Protein AF-A0A7W0WRM5-F1 (afdb_monomer)

Secondary structure (DSSP, 8-state):
---HHHHHH-HHHHHHHHHTT--TTHHHHHHHHHHHHHHHHHHHHHHHHHHHHHHHHHHHHHHHHHHT---HHHHHHHHHHTT--

Nearest PDB structures (foldseek):
  6x94-assembly1_A  TM=9.183E-01  e=8.703E-03  Methanosarcina mazei Go1
  6r1o-assembly1_A-2  TM=8.596E-01  e=3.300E-02  Escherichia coli
  6r1m-assembly1_B  TM=8.568E-01  e=4.686E-02  Escherichia coli
  3qne-assembly1_A  TM=8.025E-01  e=2.070E+00  Candida albicans
  1cxz-assembly1_B  TM=6.513E-01  e=7.849E+00  Homo sapiens

Sequence (85 aa):
MIDLKRLRQDPDGSRASLLRRCDPSLGPLLDTLLDLDRRRRELLVQAETLKAERNAATADVARRKRSGEPADELMARLKTSGDEV

Radius of gyration: 22.15 Å; Cα contacts (8 Å, |Δi|>4): 28; chains: 1; bounding box: 52×23×51 Å

Foldseek 3Di:
DDDPVVCVVCVPVVLVVVCVVVDPVVVVVSVVVVVVVVVVVVVVVVVVVLVVVLVVLVVVLVVCVVVVHDSVVSVVVSVVSVVVD

Mean predicted aligned error: 6.81 Å

Structure (mmCIF, N/CA/C/O backbone):
data_AF-A0A7W0WRM5-F1
#
_entry.id   AF-A0A7W0WRM5-F1
#
loop_
_atom_site.group_PDB
_atom_site.id
_atom_site.type_symbol
_atom_site.label_atom_id
_atom_site.label_alt_id
_atom_site.label_comp_id
_atom_site.label_asym_id
_atom_site.label_entity_id
_atom_site.label_seq_id
_atom_site.pdbx_PDB_ins_code
_atom_site.Cartn_x
_atom_site.Cartn_y
_atom_site.Cartn_z
_atom_site.occupancy
_atom_site.B_iso_or_equiv
_atom_site.auth_seq_id
_atom_site.auth_comp_id
_atom_site.auth_asym_id
_atom_site.auth_atom_id
_atom_site.pdbx_PDB_model_num
ATOM 1 N N . MET A 1 1 ? 12.831 14.000 -14.127 1.00 70.69 1 MET A N 1
ATOM 2 C CA . MET A 1 1 ? 12.071 12.975 -13.376 1.00 70.69 1 MET A CA 1
ATOM 3 C C . MET A 1 1 ? 11.340 12.091 -14.381 1.00 70.69 1 MET A C 1
ATOM 5 O O . MET A 1 1 ? 10.814 12.642 -15.340 1.00 70.69 1 MET A O 1
ATOM 9 N N . ILE A 1 2 ? 11.368 10.763 -14.232 1.00 79.56 2 ILE A N 1
ATOM 10 C CA . ILE A 1 2 ? 10.651 9.826 -15.120 1.00 79.56 2 ILE A CA 1
ATOM 11 C C . ILE A 1 2 ? 9.257 9.578 -14.538 1.00 79.56 2 ILE A C 1
ATOM 13 O O . ILE A 1 2 ? 9.125 9.370 -13.334 1.00 79.56 2 ILE A O 1
ATOM 17 N N . ASP A 1 3 ? 8.226 9.613 -15.381 1.00 87.19 3 ASP A N 1
ATOM 18 C CA . ASP A 1 3 ? 6.853 9.350 -14.955 1.00 87.19 3 ASP A CA 1
ATOM 19 C C . ASP A 1 3 ? 6.607 7.843 -14.771 1.00 87.19 3 ASP A C 1
ATOM 2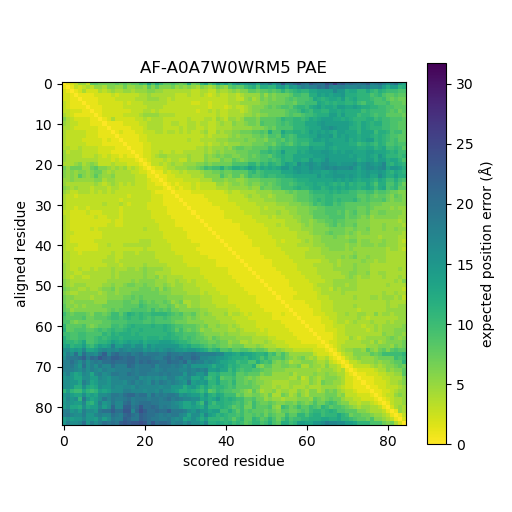1 O O . ASP A 1 3 ? 6.562 7.073 -15.733 1.00 87.19 3 ASP A O 1
ATOM 25 N N . LEU A 1 4 ? 6.398 7.435 -13.518 1.00 87.31 4 LEU A N 1
ATOM 26 C CA . LEU A 1 4 ? 6.086 6.059 -13.139 1.00 87.31 4 LEU A CA 1
ATOM 27 C C . LEU A 1 4 ? 4.729 5.591 -13.681 1.00 87.31 4 LEU A C 1
ATOM 29 O O . LEU A 1 4 ? 4.516 4.402 -13.893 1.00 87.31 4 LEU A O 1
ATOM 33 N N . LYS A 1 5 ? 3.770 6.497 -13.902 1.00 88.44 5 LYS A N 1
ATOM 34 C CA . LYS A 1 5 ? 2.490 6.152 -14.535 1.00 88.44 5 LYS A CA 1
ATOM 35 C C . LYS A 1 5 ? 2.708 5.734 -15.985 1.00 88.44 5 LYS A C 1
ATOM 37 O O . LYS A 1 5 ? 2.220 4.678 -16.374 1.00 88.44 5 LYS A O 1
ATOM 42 N N . ARG A 1 6 ? 3.493 6.503 -16.740 1.00 88.44 6 ARG A N 1
ATOM 43 C CA . ARG A 1 6 ? 3.854 6.169 -18.123 1.00 88.44 6 ARG A CA 1
ATOM 44 C C . ARG A 1 6 ? 4.607 4.843 -18.214 1.00 88.44 6 ARG A C 1
ATOM 46 O O . ARG A 1 6 ? 4.272 4.019 -19.053 1.00 88.44 6 ARG A O 1
ATOM 53 N N . LEU A 1 7 ? 5.546 4.614 -17.298 1.00 88.25 7 LEU A N 1
ATOM 54 C CA . LEU A 1 7 ? 6.313 3.369 -17.212 1.00 88.25 7 LEU A CA 1
ATOM 55 C C . LEU A 1 7 ? 5.431 2.126 -17.017 1.00 88.25 7 LEU A C 1
ATOM 57 O O . LEU A 1 7 ? 5.770 1.045 -17.475 1.00 88.25 7 LEU A O 1
ATOM 61 N N . ARG A 1 8 ? 4.295 2.283 -16.329 1.00 87.50 8 ARG A N 1
ATOM 62 C CA . ARG A 1 8 ? 3.322 1.207 -16.091 1.00 87.50 8 ARG A CA 1
ATOM 63 C C . ARG A 1 8 ? 2.358 1.007 -17.249 1.00 87.50 8 ARG A C 1
ATOM 65 O O . ARG A 1 8 ? 1.919 -0.110 -17.480 1.00 87.50 8 ARG A O 1
ATOM 72 N N . GLN A 1 9 ? 1.982 2.093 -17.917 1.00 91.12 9 GLN A N 1
ATOM 73 C CA . GLN A 1 9 ? 1.056 2.053 -19.047 1.00 91.12 9 GLN A CA 1
ATOM 74 C C . GLN A 1 9 ? 1.720 1.498 -20.309 1.00 91.12 9 GLN A C 1
ATOM 76 O O . GLN A 1 9 ? 1.055 0.831 -21.090 1.00 91.12 9 GLN A O 1
ATOM 81 N N . ASP A 1 10 ? 3.013 1.769 -20.489 1.00 90.56 10 ASP A N 1
ATOM 82 C CA . ASP A 1 10 ? 3.811 1.300 -21.621 1.00 90.56 10 ASP A CA 1
ATOM 83 C C . ASP A 1 10 ? 5.235 0.925 -21.156 1.00 90.56 10 ASP A C 1
ATOM 85 O O . ASP A 1 10 ? 6.188 1.698 -21.347 1.00 90.56 10 ASP A O 1
ATOM 89 N N . PRO A 1 11 ? 5.395 -0.226 -20.474 1.00 86.25 11 PRO A N 1
ATOM 90 C CA . PRO A 1 11 ? 6.691 -0.678 -19.978 1.00 86.25 11 PRO A CA 1
ATOM 91 C C . PRO A 1 11 ? 7.655 -1.001 -21.120 1.00 86.25 11 PRO A C 1
ATOM 93 O O . PRO A 1 11 ? 8.824 -0.626 -21.037 1.00 86.25 11 PRO A O 1
ATOM 96 N N . ASP A 1 12 ? 7.177 -1.599 -22.212 1.00 87.69 12 ASP A N 1
ATOM 97 C CA . ASP A 1 12 ? 8.016 -1.996 -23.346 1.00 87.69 12 ASP A CA 1
ATOM 98 C C . ASP A 1 12 ? 8.535 -0.787 -24.132 1.00 87.69 12 ASP A C 1
ATOM 100 O O . ASP A 1 12 ? 9.739 -0.681 -24.392 1.00 87.69 12 ASP A O 1
ATOM 104 N N . GLY A 1 13 ? 7.670 0.182 -24.454 1.00 89.19 13 GLY A N 1
ATOM 105 C CA . GLY A 1 13 ? 8.082 1.413 -25.131 1.00 89.19 13 GLY A CA 1
ATOM 106 C C . GLY A 1 13 ? 8.987 2.283 -24.256 1.00 89.19 13 GLY A C 1
ATOM 107 O O . GLY A 1 13 ? 9.953 2.889 -24.746 1.00 89.19 13 GLY A O 1
ATOM 108 N N . SER A 1 14 ? 8.750 2.284 -22.941 1.00 87.50 14 SER A N 1
ATOM 109 C CA . SER A 1 14 ? 9.634 2.937 -21.973 1.00 87.50 14 SER A CA 1
ATOM 110 C C . SER A 1 14 ? 10.996 2.244 -21.888 1.00 87.50 14 SER A C 1
ATOM 112 O O . SER A 1 14 ? 12.024 2.923 -21.940 1.00 87.50 14 SER A O 1
ATOM 114 N N . ARG A 1 15 ? 11.028 0.906 -21.837 1.00 87.25 15 ARG A N 1
ATOM 115 C CA . ARG A 1 15 ? 12.254 0.094 -21.826 1.00 87.25 15 ARG A CA 1
ATOM 116 C C . ARG A 1 15 ? 13.077 0.327 -23.084 1.00 87.25 15 ARG A C 1
ATOM 118 O O . ARG A 1 15 ? 14.261 0.635 -22.982 1.00 87.25 15 ARG A O 1
ATOM 125 N N . ALA A 1 16 ? 12.457 0.273 -24.261 1.00 88.56 16 ALA A N 1
ATOM 126 C CA . ALA A 1 16 ? 13.128 0.542 -25.531 1.00 88.56 16 ALA A CA 1
ATOM 127 C C . ALA A 1 16 ? 13.727 1.958 -25.577 1.00 88.56 16 ALA A C 1
ATOM 129 O O . ALA A 1 16 ? 14.864 2.148 -26.010 1.00 88.56 16 ALA A O 1
ATOM 130 N N . SER A 1 17 ? 12.993 2.957 -25.081 1.00 87.75 17 SER A N 1
ATOM 131 C CA . SER A 1 17 ? 13.468 4.345 -25.018 1.00 87.75 17 SER A CA 1
ATOM 132 C C . SER A 1 17 ? 14.630 4.537 -24.037 1.00 87.75 17 SER A C 1
ATOM 134 O O . SER A 1 17 ? 15.520 5.348 -24.294 1.00 87.75 17 SER A O 1
ATOM 136 N N . LEU A 1 18 ? 14.638 3.801 -22.922 1.00 85.25 18 LEU A N 1
ATOM 137 C CA . LEU A 1 18 ? 15.707 3.841 -21.922 1.00 85.25 18 LEU A CA 1
ATOM 138 C C . LEU A 1 18 ? 16.961 3.099 -22.393 1.00 85.25 18 LEU A C 1
ATOM 140 O O . LEU A 1 18 ? 18.059 3.626 -22.243 1.00 85.25 18 LEU A O 1
ATOM 144 N N . LEU A 1 19 ? 16.815 1.939 -23.037 1.00 85.06 19 LEU A N 1
ATOM 145 C CA . LEU A 1 19 ? 17.942 1.157 -23.557 1.00 85.06 19 LEU A CA 1
ATOM 146 C C . LEU A 1 19 ? 18.705 1.870 -24.682 1.00 85.06 19 LEU A C 1
ATOM 148 O O . LEU A 1 19 ? 19.909 1.672 -24.817 1.00 85.06 19 LEU A O 1
ATOM 152 N N . ARG A 1 20 ? 18.057 2.778 -25.428 1.00 90.00 20 ARG A N 1
ATOM 153 C CA . ARG A 1 20 ? 18.736 3.669 -26.396 1.00 90.00 20 ARG A CA 1
ATOM 154 C C . ARG A 1 20 ? 19.797 4.575 -25.768 1.00 90.00 20 ARG A C 1
ATOM 156 O O . ARG A 1 20 ? 20.599 5.150 -26.494 1.00 90.00 20 ARG A O 1
ATOM 163 N N . ARG A 1 21 ? 19.804 4.725 -24.441 1.00 88.38 21 ARG A N 1
ATOM 164 C CA . ARG A 1 21 ? 20.831 5.482 -23.712 1.00 88.38 21 ARG A CA 1
ATOM 165 C C . ARG A 1 21 ? 22.127 4.692 -23.525 1.00 88.38 21 ARG A C 1
ATOM 167 O O . ARG A 1 21 ? 23.084 5.256 -23.011 1.00 88.38 21 ARG A O 1
ATOM 174 N N . CYS A 1 22 ? 22.150 3.419 -23.935 1.00 87.31 22 CYS A N 1
ATOM 175 C CA . CYS A 1 22 ? 23.305 2.522 -23.868 1.00 87.31 22 CYS A CA 1
ATOM 176 C C . CYS A 1 22 ? 23.900 2.374 -22.458 1.00 87.31 22 CYS A C 1
ATOM 178 O O . CYS A 1 22 ? 25.078 2.062 -22.310 1.00 87.31 22 CYS A O 1
ATOM 180 N N . ASP A 1 23 ? 23.079 2.575 -21.426 1.00 88.75 23 ASP A N 1
ATOM 181 C CA . ASP A 1 23 ? 23.452 2.343 -20.036 1.00 88.75 23 ASP A CA 1
ATOM 182 C C . ASP A 1 23 ? 22.955 0.948 -19.609 1.00 88.75 23 ASP A C 1
ATOM 184 O O . ASP A 1 23 ? 21.739 0.714 -19.560 1.00 88.75 23 ASP A O 1
ATOM 188 N N . PRO A 1 24 ? 23.870 0.007 -19.313 1.00 85.81 24 PRO A N 1
ATOM 189 C CA . PRO A 1 24 ? 23.519 -1.369 -18.979 1.00 85.81 24 PRO A CA 1
ATOM 190 C C . PRO A 1 24 ? 22.800 -1.502 -17.629 1.00 85.81 24 PRO A C 1
ATOM 192 O O . PRO A 1 24 ? 22.121 -2.503 -17.402 1.00 85.81 24 PRO A O 1
ATOM 195 N N . SER A 1 25 ? 22.901 -0.507 -16.742 1.00 88.06 25 SER A N 1
ATOM 196 C CA . SER A 1 25 ? 22.242 -0.534 -15.431 1.00 88.06 25 SER A CA 1
ATOM 197 C C . SER A 1 25 ? 20.728 -0.300 -15.514 1.00 88.06 25 SER A C 1
ATOM 199 O O . SER A 1 25 ? 19.983 -0.723 -14.629 1.00 88.06 25 SER A O 1
ATOM 201 N N . LEU A 1 26 ? 20.250 0.328 -16.597 1.00 85.50 26 LEU A N 1
ATOM 202 C CA . LEU A 1 26 ? 18.854 0.752 -16.726 1.00 85.50 26 LEU A CA 1
ATOM 203 C C . LEU A 1 26 ? 17.871 -0.414 -16.851 1.00 85.50 26 LEU A C 1
ATOM 205 O O . LEU A 1 26 ? 16.740 -0.287 -16.392 1.00 85.50 26 LEU A O 1
ATOM 209 N N . GLY A 1 27 ? 18.279 -1.534 -17.454 1.00 85.44 27 GLY A N 1
ATOM 210 C CA . GLY A 1 27 ? 17.431 -2.724 -17.577 1.00 85.44 27 GLY A CA 1
ATOM 211 C C . GLY A 1 27 ? 17.076 -3.318 -16.207 1.00 85.44 27 GLY A C 1
ATOM 212 O O . GLY A 1 27 ? 15.906 -3.286 -15.832 1.00 85.44 27 GLY A O 1
ATOM 213 N N . PRO A 1 28 ? 18.070 -3.777 -15.422 1.00 89.69 28 PRO A N 1
ATOM 214 C CA . PRO A 1 28 ? 17.834 -4.320 -14.081 1.00 89.69 28 PRO A CA 1
ATOM 215 C C . PRO A 1 28 ? 17.164 -3.328 -13.121 1.00 89.69 28 PRO A C 1
ATOM 217 O O . PRO A 1 28 ? 16.334 -3.715 -12.294 1.00 89.69 28 PRO A O 1
ATOM 220 N N . LEU A 1 29 ? 17.500 -2.036 -13.230 1.00 89.50 29 LEU A N 1
ATOM 221 C CA . LEU A 1 29 ? 16.882 -0.992 -12.416 1.00 89.50 29 LEU A CA 1
ATOM 222 C C . LEU A 1 29 ? 15.391 -0.830 -12.739 1.00 89.50 29 LEU A C 1
ATOM 224 O O . LEU A 1 29 ? 14.590 -0.663 -11.822 1.00 89.50 29 LEU A O 1
ATOM 228 N N . LEU A 1 30 ? 15.019 -0.889 -14.023 1.00 88.31 30 LEU A N 1
ATOM 229 C CA . LEU A 1 30 ? 13.625 -0.824 -14.459 1.00 88.31 30 LEU A CA 1
ATOM 230 C C . LEU A 1 30 ? 12.819 -1.999 -13.902 1.00 88.31 30 LEU A C 1
ATOM 232 O O . LEU A 1 30 ? 11.740 -1.781 -13.354 1.00 88.31 30 LEU A O 1
ATOM 236 N N . ASP A 1 31 ? 13.363 -3.210 -13.999 1.00 89.25 31 ASP A N 1
ATOM 237 C CA . ASP A 1 31 ? 12.701 -4.423 -13.518 1.00 89.25 31 ASP A CA 1
ATOM 238 C C . ASP A 1 31 ? 12.481 -4.343 -11.991 1.00 89.25 31 ASP A C 1
ATOM 240 O O . ASP A 1 31 ? 11.356 -4.482 -11.506 1.00 89.25 31 ASP A O 1
ATOM 244 N N . THR A 1 32 ? 13.520 -3.957 -11.239 1.00 92.00 32 THR A N 1
ATOM 245 C CA . THR A 1 32 ? 13.444 -3.744 -9.779 1.00 92.00 32 THR A CA 1
ATOM 246 C C . THR A 1 32 ? 12.410 -2.679 -9.404 1.00 92.00 32 THR A C 1
ATOM 248 O O . THR A 1 32 ? 11.647 -2.829 -8.449 1.00 92.00 32 THR A O 1
ATOM 251 N N . LEU A 1 33 ? 12.373 -1.575 -10.149 1.00 91.25 33 LEU A N 1
ATOM 252 C CA . LEU A 1 33 ? 11.458 -0.471 -9.890 1.00 91.25 33 LEU A CA 1
ATOM 253 C C . LEU A 1 33 ? 9.999 -0.863 -10.153 1.00 91.25 33 LEU A C 1
ATOM 255 O O . LEU A 1 33 ? 9.123 -0.478 -9.376 1.00 91.25 33 LEU A O 1
ATOM 259 N N . LEU A 1 34 ? 9.728 -1.637 -11.207 1.00 90.12 34 LEU A N 1
ATOM 260 C CA . LEU A 1 34 ? 8.387 -2.154 -11.492 1.00 90.12 34 LEU A CA 1
ATOM 261 C C . LEU A 1 34 ? 7.918 -3.132 -10.406 1.00 90.12 34 LEU A C 1
ATOM 263 O O . LEU A 1 34 ? 6.758 -3.070 -9.990 1.00 90.12 34 LEU A O 1
ATOM 267 N N . ASP A 1 35 ? 8.818 -3.968 -9.888 1.00 93.50 35 ASP A N 1
ATOM 268 C CA . ASP A 1 35 ? 8.522 -4.868 -8.773 1.00 93.50 35 ASP A CA 1
ATOM 269 C C . ASP A 1 35 ? 8.215 -4.121 -7.473 1.00 93.50 35 ASP A C 1
ATOM 271 O O . ASP A 1 35 ? 7.222 -4.421 -6.801 1.00 93.50 35 ASP A O 1
ATOM 275 N N . LEU A 1 36 ? 9.012 -3.105 -7.136 1.00 94.81 36 LEU A N 1
ATOM 276 C CA . LEU A 1 36 ? 8.761 -2.261 -5.968 1.00 94.81 36 LEU A CA 1
ATOM 277 C C . LEU A 1 36 ? 7.448 -1.480 -6.099 1.00 94.81 36 LEU A C 1
ATOM 279 O O . LEU A 1 36 ? 6.701 -1.376 -5.123 1.00 94.81 36 LEU A O 1
ATOM 283 N N . ASP A 1 37 ? 7.123 -0.960 -7.289 1.00 93.56 37 ASP A N 1
ATOM 284 C CA . ASP A 1 37 ? 5.830 -0.308 -7.527 1.00 93.56 37 ASP A CA 1
ATOM 285 C C . ASP A 1 37 ? 4.662 -1.284 -7.340 1.00 93.56 37 ASP A C 1
ATOM 287 O O . ASP A 1 37 ? 3.674 -0.939 -6.685 1.00 93.56 37 ASP A O 1
ATOM 291 N N . ARG A 1 38 ? 4.777 -2.508 -7.870 1.00 93.62 38 ARG A N 1
ATOM 292 C CA . ARG A 1 38 ? 3.777 -3.563 -7.671 1.00 93.62 38 ARG A CA 1
ATOM 293 C C . ARG A 1 38 ? 3.583 -3.848 -6.184 1.00 93.62 38 ARG A C 1
ATOM 295 O O . ARG A 1 38 ? 2.457 -3.747 -5.699 1.00 93.62 38 ARG A O 1
ATOM 302 N N . ARG A 1 39 ? 4.668 -4.105 -5.448 1.00 95.69 39 ARG A N 1
ATOM 303 C CA . ARG A 1 39 ? 4.597 -4.412 -4.014 1.00 95.69 39 ARG A CA 1
ATOM 304 C C . ARG A 1 39 ? 3.988 -3.268 -3.212 1.00 95.69 39 ARG A C 1
ATOM 306 O O . ARG A 1 39 ? 3.153 -3.491 -2.340 1.00 95.69 39 ARG A O 1
ATOM 313 N N . ARG A 1 40 ? 4.363 -2.028 -3.527 1.00 95.50 40 ARG A N 1
ATOM 314 C CA . ARG A 1 40 ? 3.779 -0.838 -2.902 1.00 95.50 40 ARG A CA 1
ATOM 315 C C . ARG A 1 40 ? 2.271 -0.763 -3.135 1.00 95.50 40 ARG A C 1
ATOM 317 O O . ARG A 1 40 ? 1.537 -0.438 -2.208 1.00 95.50 40 ARG A O 1
ATOM 324 N N . ARG A 1 41 ? 1.798 -1.039 -4.354 1.00 94.19 41 ARG A N 1
ATOM 325 C CA . ARG A 1 41 ? 0.361 -1.019 -4.667 1.00 94.19 41 ARG A CA 1
ATOM 326 C C . ARG A 1 41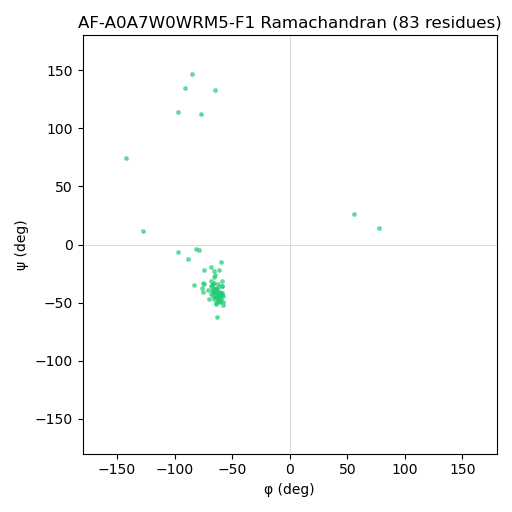 ? -0.406 -2.118 -3.943 1.00 94.19 41 ARG A C 1
ATOM 328 O O . ARG A 1 41 ? -1.482 -1.836 -3.429 1.00 94.19 41 ARG A O 1
ATOM 335 N N . GLU A 1 42 ? 0.151 -3.321 -3.864 1.00 95.19 42 GLU A N 1
ATOM 336 C CA . GLU A 1 42 ? -0.432 -4.417 -3.080 1.00 95.19 42 GLU A CA 1
ATOM 337 C C . GLU A 1 42 ? -0.591 -4.024 -1.609 1.00 95.19 42 GLU A C 1
ATOM 339 O O . GLU A 1 42 ? -1.683 -4.139 -1.060 1.00 95.19 42 GLU A O 1
ATOM 344 N N . LEU A 1 43 ? 0.467 -3.482 -0.997 1.00 93.75 43 LEU A N 1
ATOM 345 C CA . LEU A 1 43 ? 0.439 -3.035 0.398 1.00 93.75 43 LEU A CA 1
ATOM 346 C C . LEU A 1 43 ? -0.553 -1.890 0.624 1.00 93.75 43 LEU A C 1
ATOM 348 O O . LEU A 1 43 ? -1.241 -1.875 1.637 1.00 93.75 43 LEU A O 1
ATOM 352 N N . LEU A 1 44 ? -0.671 -0.950 -0.319 1.00 94.44 44 LEU A N 1
ATOM 353 C CA . LEU A 1 44 ? -1.671 0.117 -0.234 1.00 94.44 44 LEU A CA 1
ATOM 354 C C . LEU A 1 44 ? -3.096 -0.441 -0.251 1.00 94.44 44 LEU A C 1
ATOM 356 O O . LEU A 1 44 ? -3.918 -0.025 0.558 1.00 94.44 44 LEU A O 1
ATOM 360 N N . VAL A 1 45 ? -3.390 -1.392 -1.141 1.00 94.31 45 VAL A N 1
ATOM 361 C CA . VAL A 1 45 ? -4.711 -2.037 -1.194 1.00 94.31 45 VAL A CA 1
ATOM 362 C C . VAL A 1 45 ? -4.994 -2.804 0.096 1.00 94.31 45 VAL A C 1
ATOM 364 O O . VAL A 1 45 ? -6.094 -2.700 0.635 1.00 94.31 45 VAL A O 1
ATOM 367 N N . GLN A 1 46 ? -4.007 -3.536 0.616 1.00 91.50 46 GLN A N 1
ATOM 368 C CA . GLN A 1 46 ? -4.128 -4.254 1.887 1.00 91.50 46 GLN A CA 1
ATOM 369 C C . GLN A 1 46 ? -4.406 -3.291 3.043 1.00 91.50 46 GLN A C 1
ATOM 371 O O . GLN A 1 46 ? -5.378 -3.481 3.767 1.00 91.50 46 GLN A O 1
ATOM 376 N N . ALA A 1 47 ? -3.631 -2.212 3.162 1.00 90.88 47 ALA A N 1
ATOM 377 C CA . ALA A 1 47 ? -3.818 -1.210 4.205 1.00 90.88 47 ALA A CA 1
ATOM 378 C C . ALA A 1 47 ? -5.204 -0.547 4.136 1.00 90.88 47 ALA A C 1
ATOM 380 O O . ALA A 1 47 ? -5.858 -0.370 5.161 1.00 90.88 47 ALA A O 1
ATOM 381 N N . GLU A 1 48 ? -5.686 -0.198 2.940 1.00 92.56 48 GLU A N 1
ATOM 382 C CA . GLU A 1 48 ? -7.026 0.380 2.784 1.00 92.56 48 GLU A CA 1
ATOM 383 C C . GLU A 1 48 ? -8.141 -0.631 3.092 1.00 92.56 48 GLU A C 1
ATOM 385 O O . GLU A 1 48 ? -9.144 -0.264 3.705 1.00 92.56 48 GLU A O 1
ATOM 390 N N . THR A 1 49 ? -7.946 -1.907 2.751 1.00 90.19 49 THR A N 1
ATOM 391 C CA . THR A 1 49 ? -8.884 -2.989 3.098 1.00 90.19 49 THR A CA 1
ATOM 392 C C . THR A 1 49 ? -8.974 -3.165 4.612 1.00 90.19 49 THR A C 1
ATOM 394 O O . THR A 1 49 ? -10.067 -3.096 5.171 1.00 90.19 49 THR A O 1
ATOM 397 N N . LEU A 1 50 ? -7.831 -3.272 5.296 1.00 88.81 50 LEU A N 1
ATOM 398 C CA . LEU A 1 50 ? -7.775 -3.408 6.754 1.00 88.81 50 LEU A CA 1
ATOM 399 C C . LEU A 1 50 ? -8.397 -2.198 7.466 1.00 88.81 50 LEU A C 1
ATOM 401 O O . LEU A 1 50 ? -9.162 -2.345 8.422 1.00 88.81 50 LEU A O 1
ATOM 405 N N . LYS A 1 51 ? -8.147 -0.978 6.971 1.00 89.31 51 LYS A N 1
ATOM 406 C CA . LYS A 1 51 ? -8.811 0.230 7.490 1.00 89.31 51 LYS A CA 1
ATOM 407 C C . LYS A 1 51 ? -10.327 0.171 7.315 1.00 89.31 51 LYS A C 1
ATOM 409 O O . LYS A 1 51 ? -11.051 0.560 8.235 1.00 89.31 51 LYS A O 1
ATOM 414 N N . ALA A 1 52 ? -10.812 -0.277 6.157 1.00 89.62 52 ALA A N 1
ATOM 415 C CA . ALA A 1 52 ? -12.241 -0.398 5.887 1.00 89.62 52 ALA A CA 1
ATOM 416 C C . ALA A 1 52 ? -12.903 -1.427 6.817 1.00 89.62 52 ALA A C 1
ATOM 418 O O . ALA A 1 52 ? -13.927 -1.119 7.431 1.00 89.62 52 ALA A O 1
ATOM 419 N N . GLU A 1 53 ? -12.283 -2.594 6.994 1.00 88.00 53 GLU A N 1
ATOM 420 C CA . GLU A 1 53 ? -12.737 -3.644 7.913 1.00 88.00 53 GLU A CA 1
ATOM 42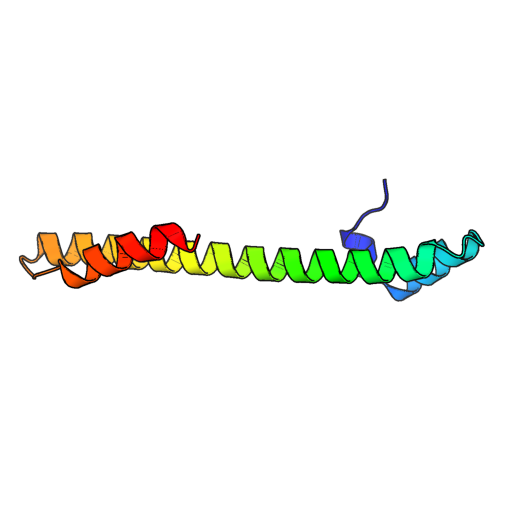1 C C . GLU A 1 53 ? -12.793 -3.148 9.361 1.00 88.00 53 GLU A C 1
ATOM 423 O O . GLU A 1 53 ? -13.821 -3.281 10.029 1.00 88.00 53 GLU A O 1
ATOM 428 N N . ARG A 1 54 ? -11.737 -2.475 9.833 1.00 86.31 54 ARG A N 1
ATOM 429 C CA . ARG A 1 54 ? -11.694 -1.875 11.174 1.00 86.31 54 ARG A CA 1
ATOM 430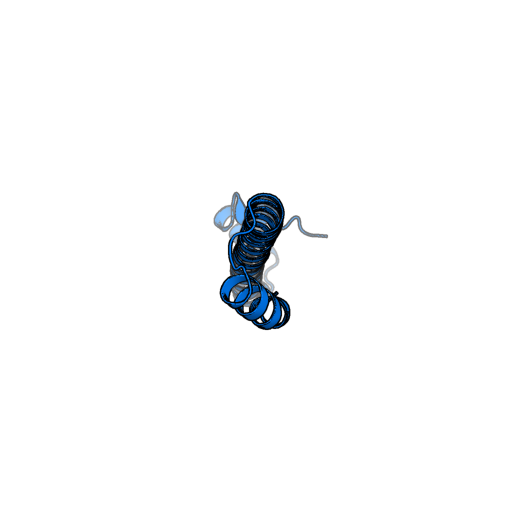 C C . ARG A 1 54 ? -12.805 -0.844 11.378 1.00 86.31 54 ARG A C 1
ATOM 432 O O . ARG A 1 54 ? -13.446 -0.806 12.432 1.00 86.31 54 ARG A O 1
ATOM 439 N N . ASN A 1 55 ? -13.041 0.014 10.388 1.00 89.12 55 ASN A N 1
ATOM 440 C CA . ASN A 1 55 ? -14.092 1.027 10.464 1.00 89.12 55 ASN A CA 1
ATOM 441 C C . ASN A 1 55 ? -15.487 0.377 10.503 1.00 89.12 55 ASN A C 1
ATOM 443 O O . ASN A 1 55 ? -16.329 0.795 11.302 1.00 89.12 55 ASN A O 1
ATOM 447 N N . ALA A 1 56 ? -15.717 -0.672 9.706 1.00 88.62 56 ALA A N 1
ATOM 448 C CA . ALA A 1 56 ? -16.959 -1.444 9.724 1.00 88.62 56 ALA A CA 1
ATOM 449 C C . ALA A 1 56 ? -17.185 -2.120 11.086 1.00 88.62 56 ALA A C 1
ATOM 451 O O . ALA A 1 56 ? -18.236 -1.930 11.700 1.00 88.62 56 ALA A O 1
ATOM 452 N N . ALA A 1 57 ? -16.167 -2.802 11.615 1.00 86.81 57 ALA A N 1
ATOM 453 C CA . ALA A 1 57 ? -16.226 -3.449 12.923 1.00 86.81 57 ALA A CA 1
ATOM 454 C C . ALA A 1 57 ? -16.445 -2.439 14.067 1.00 86.81 57 ALA A C 1
ATOM 456 O O . ALA A 1 57 ? -17.206 -2.703 14.998 1.00 86.81 57 ALA A O 1
ATOM 457 N N . THR A 1 58 ? -15.854 -1.244 13.986 1.00 85.31 58 THR A N 1
ATOM 458 C CA . THR A 1 58 ? -16.099 -0.160 14.956 1.00 85.31 58 THR A CA 1
ATOM 459 C C . THR A 1 58 ? -17.554 0.316 14.910 1.00 85.31 58 THR A C 1
ATOM 461 O O . THR A 1 58 ? -18.175 0.529 15.956 1.00 85.31 58 THR A O 1
ATOM 464 N N . ALA A 1 59 ? -18.131 0.450 13.711 1.00 88.75 59 ALA A N 1
ATOM 465 C CA . ALA A 1 59 ? -19.541 0.797 13.548 1.00 88.75 59 ALA A CA 1
ATOM 466 C C . ALA A 1 59 ? -20.471 -0.301 14.095 1.00 88.75 59 ALA A C 1
ATOM 468 O O . ALA A 1 59 ? -21.476 0.018 14.734 1.00 88.75 59 ALA A O 1
ATOM 469 N N . ASP A 1 60 ? -20.123 -1.577 13.906 1.00 87.62 60 ASP A N 1
ATOM 470 C CA . ASP A 1 60 ? -20.847 -2.714 14.487 1.00 87.62 60 ASP A CA 1
AT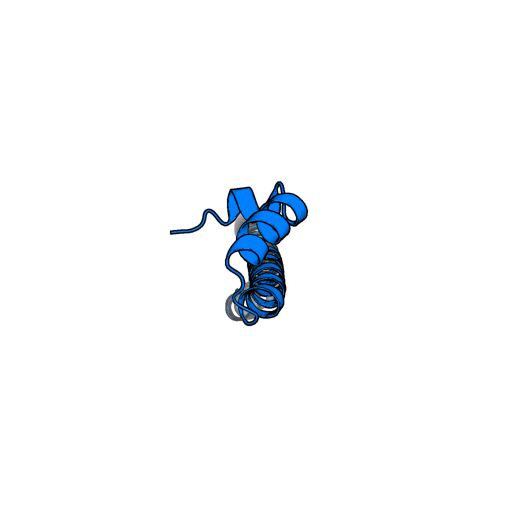OM 471 C C . ASP A 1 60 ? -20.814 -2.712 16.015 1.00 87.62 60 ASP A C 1
ATOM 473 O O . ASP A 1 60 ? -21.856 -2.864 16.653 1.00 87.62 60 ASP A O 1
ATOM 477 N N . VAL A 1 61 ? -19.648 -2.463 16.618 1.00 87.25 61 VAL A N 1
ATOM 478 C CA . VAL A 1 61 ? -19.518 -2.324 18.077 1.00 87.25 61 VAL A CA 1
ATOM 479 C C . VAL A 1 61 ? -20.410 -1.201 18.599 1.00 87.25 61 VAL A C 1
ATOM 481 O O . VAL A 1 61 ? -21.105 -1.381 19.600 1.00 87.25 61 VAL A O 1
ATOM 484 N N . ALA A 1 62 ? -20.425 -0.047 17.925 1.00 87.31 62 ALA A N 1
ATOM 485 C CA . ALA A 1 62 ? -21.278 1.071 18.313 1.00 87.31 62 ALA A CA 1
ATOM 486 C C . ALA A 1 62 ? -22.774 0.728 18.202 1.00 87.31 62 ALA A C 1
ATOM 488 O O . ALA A 1 62 ? -23.549 1.134 19.068 1.00 87.31 62 ALA A O 1
ATOM 489 N N . ARG A 1 63 ? -23.184 -0.035 17.176 1.00 89.25 63 ARG A N 1
ATOM 490 C CA . ARG A 1 63 ? -24.563 -0.530 17.036 1.00 89.25 63 ARG A CA 1
ATOM 491 C C . ARG A 1 63 ? -24.943 -1.484 18.167 1.00 89.25 63 ARG A C 1
ATOM 493 O O . ARG A 1 63 ? -25.941 -1.226 18.832 1.00 89.25 63 ARG A O 1
ATOM 500 N N . ARG A 1 64 ? -24.128 -2.509 18.435 1.00 86.56 64 ARG A N 1
ATOM 501 C CA . ARG A 1 64 ? -24.391 -3.502 19.494 1.00 86.56 64 ARG A CA 1
ATOM 502 C C . ARG A 1 64 ? -24.447 -2.881 20.885 1.00 86.56 64 ARG A C 1
ATOM 504 O O . ARG A 1 64 ? -25.363 -3.146 21.653 1.00 86.56 64 ARG A O 1
ATOM 511 N N . LYS A 1 65 ? -23.534 -1.949 21.175 1.00 85.31 65 LYS A N 1
ATOM 512 C CA . LYS A 1 65 ? -23.562 -1.170 22.422 1.00 85.31 65 LYS A CA 1
ATOM 513 C C . LYS A 1 65 ? -24.856 -0.372 22.594 1.00 85.31 65 LYS A C 1
ATOM 515 O O . LYS A 1 65 ? -25.326 -0.234 23.716 1.00 85.31 65 LYS A O 1
ATOM 520 N N . ARG A 1 66 ? -25.436 0.153 21.506 1.00 87.69 66 ARG A N 1
ATOM 521 C CA . ARG A 1 66 ? -26.732 0.854 21.551 1.00 87.69 66 ARG A CA 1
ATOM 522 C C . ARG A 1 66 ? -27.917 -0.099 21.702 1.00 87.69 66 ARG A C 1
ATOM 524 O O . ARG A 1 66 ? -28.890 0.295 22.331 1.00 87.69 66 ARG A O 1
ATOM 531 N N . SER A 1 67 ? -27.852 -1.311 21.144 1.00 87.81 67 SER A N 1
ATOM 532 C CA . SER A 1 67 ? -28.904 -2.329 21.301 1.00 87.81 67 SER A CA 1
ATOM 533 C C . SER A 1 67 ? -28.820 -3.109 22.619 1.00 87.81 67 SER A C 1
ATOM 535 O O . SER A 1 67 ? -29.708 -3.906 22.904 1.00 87.81 67 SER A O 1
ATOM 537 N N . GLY A 1 68 ? -27.799 -2.861 23.450 1.00 85.62 68 GLY A N 1
ATOM 538 C CA . GLY A 1 68 ? -27.586 -3.573 24.715 1.00 85.62 68 GLY A CA 1
ATOM 539 C C . GLY A 1 68 ? -26.978 -4.969 24.538 1.00 85.62 68 GLY A C 1
ATOM 540 O O . GLY A 1 68 ? -26.986 -5.765 25.473 1.00 85.62 68 GLY A O 1
ATOM 541 N N . GLU A 1 69 ? -26.448 -5.271 23.351 1.00 84.25 69 GLU A N 1
ATOM 542 C CA . GLU A 1 69 ? -25.784 -6.536 23.041 1.00 84.25 69 GLU A CA 1
ATOM 543 C C . GLU A 1 69 ? -24.300 -6.517 23.451 1.00 84.25 69 GLU A C 1
ATOM 545 O O . GLU A 1 69 ? -23.626 -5.484 23.325 1.00 84.25 69 GLU A O 1
ATOM 550 N N . PRO A 1 70 ? -23.740 -7.663 23.882 1.00 81.88 70 PRO A N 1
ATOM 551 C CA . PRO A 1 70 ? -22.322 -7.769 24.204 1.00 81.88 70 PRO A CA 1
ATOM 552 C C . PRO A 1 70 ? -21.451 -7.564 22.953 1.00 81.88 70 PRO A C 1
ATOM 554 O O . PRO A 1 70 ? -21.677 -8.148 21.889 1.00 81.88 70 PRO A O 1
ATOM 557 N N . ALA A 1 71 ? -20.424 -6.723 23.090 1.00 82.06 71 ALA A N 1
ATOM 558 C CA . ALA A 1 71 ? -19.511 -6.342 22.007 1.00 82.06 71 ALA A CA 1
ATOM 559 C C . ALA A 1 71 ? -18.026 -6.547 22.366 1.00 82.06 71 ALA A C 1
ATOM 561 O O . ALA A 1 71 ? -17.142 -6.073 21.648 1.00 82.06 71 ALA A O 1
ATOM 562 N N . ASP A 1 72 ? -17.745 -7.246 23.466 1.00 79.62 72 ASP A N 1
ATOM 563 C CA . ASP A 1 72 ? -16.398 -7.371 24.033 1.00 79.62 72 ASP A CA 1
ATOM 564 C C . ASP A 1 72 ? -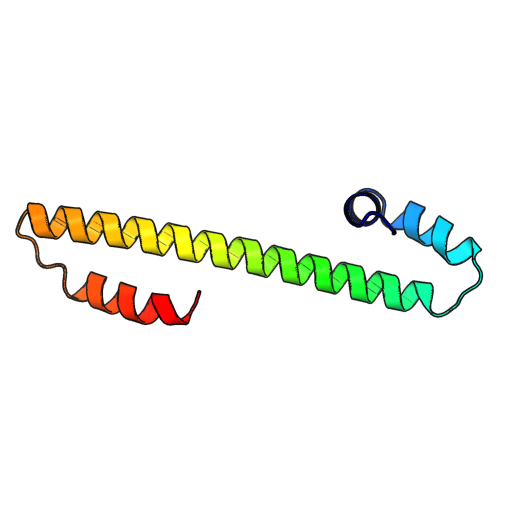15.446 -8.147 23.110 1.00 79.62 72 ASP A C 1
ATOM 566 O O . ASP A 1 72 ? -14.310 -7.728 22.896 1.00 79.62 72 ASP A O 1
ATOM 570 N N . GLU A 1 73 ? -15.931 -9.201 22.446 1.00 78.62 73 GLU A N 1
ATOM 571 C CA . GLU A 1 73 ? -15.146 -9.966 21.463 1.00 78.62 73 GLU A CA 1
ATOM 572 C C . GLU A 1 73 ? -14.775 -9.162 20.208 1.00 78.62 73 GLU A C 1
ATOM 574 O O . GLU A 1 73 ? -13.728 -9.388 19.597 1.00 78.62 73 GLU A O 1
ATOM 579 N N . LEU A 1 74 ? -15.644 -8.238 19.787 1.00 76.56 74 LEU A N 1
ATOM 580 C CA . LEU A 1 74 ? -15.385 -7.365 18.641 1.00 76.56 74 LEU A CA 1
ATOM 581 C C . LEU A 1 74 ? -14.397 -6.258 19.016 1.00 76.56 74 LEU A C 1
ATOM 583 O O . LEU A 1 74 ? -13.521 -5.924 18.223 1.00 76.56 74 LEU A O 1
ATOM 587 N N . MET A 1 75 ? -14.488 -5.731 20.238 1.00 75.81 75 MET A N 1
ATOM 5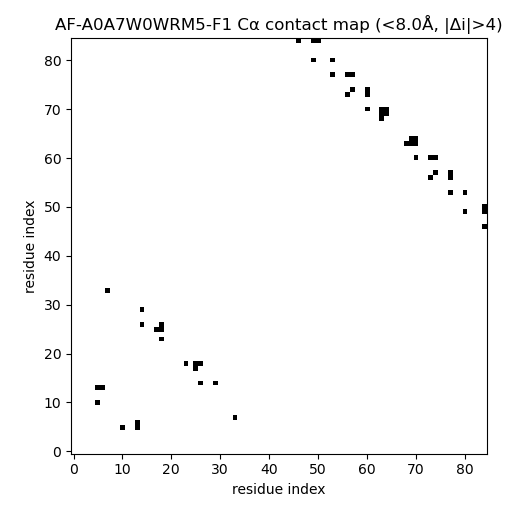88 C CA . MET A 1 75 ? -13.509 -4.775 20.756 1.00 75.81 75 MET A CA 1
ATOM 589 C C . MET A 1 75 ? -12.122 -5.391 20.947 1.00 75.81 75 MET A C 1
ATOM 591 O O . MET A 1 75 ? -11.129 -4.737 20.634 1.00 75.81 75 MET A O 1
ATOM 595 N N . ALA A 1 76 ? -12.041 -6.646 21.397 1.00 80.81 76 ALA A N 1
ATOM 596 C CA . ALA A 1 76 ? -10.774 -7.367 21.480 1.00 80.81 76 ALA A CA 1
ATOM 597 C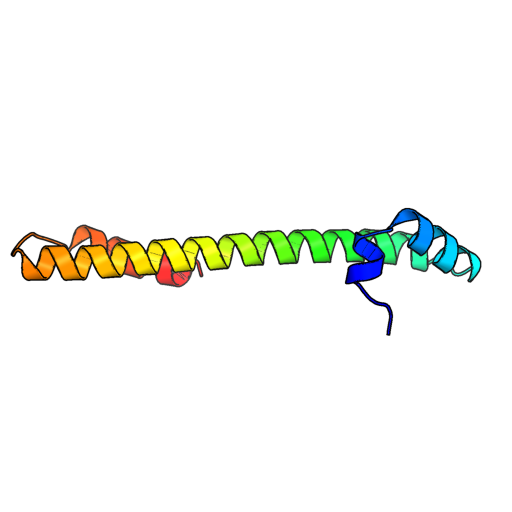 C . ALA A 1 76 ? -10.129 -7.532 20.092 1.00 80.81 76 ALA A C 1
ATOM 599 O O . ALA A 1 76 ? -8.960 -7.194 19.917 1.00 80.81 76 ALA A O 1
ATOM 600 N N . ARG A 1 77 ? -10.913 -7.946 19.084 1.00 77.94 77 ARG A N 1
ATOM 601 C CA . ARG A 1 77 ? -10.452 -8.061 17.688 1.00 77.94 77 ARG A CA 1
ATOM 602 C C . ARG A 1 77 ? -9.987 -6.728 17.095 1.00 77.94 77 ARG A C 1
ATOM 604 O O . ARG A 1 77 ? -8.951 -6.685 16.440 1.00 77.94 77 ARG A O 1
ATOM 611 N N . LEU A 1 78 ? -10.707 -5.636 17.363 1.00 78.44 78 LEU A N 1
ATOM 612 C CA . LEU A 1 78 ? -10.320 -4.289 16.924 1.00 78.44 78 LEU A CA 1
ATOM 613 C C . LEU A 1 78 ? -8.983 -3.831 17.516 1.00 78.44 78 LEU A C 1
ATOM 615 O O . LEU A 1 78 ? -8.240 -3.116 16.848 1.00 78.44 78 LEU A O 1
ATOM 619 N N . LYS A 1 79 ? -8.675 -4.229 18.756 1.00 77.00 79 LYS A N 1
ATOM 620 C CA . LYS A 1 79 ? -7.416 -3.873 19.416 1.00 77.00 79 LYS A CA 1
ATOM 621 C C . LYS A 1 79 ? -6.219 -4.561 18.756 1.00 77.00 79 LYS A C 1
ATOM 623 O O . LYS A 1 79 ? -5.220 -3.899 18.529 1.00 77.00 79 LYS A O 1
ATOM 628 N N . THR A 1 80 ? -6.343 -5.843 18.408 1.00 76.00 80 THR A N 1
ATOM 629 C CA . THR A 1 80 ? -5.285 -6.605 17.719 1.00 76.00 80 THR A CA 1
ATOM 630 C C . THR A 1 80 ? -5.101 -6.160 16.267 1.00 76.00 80 THR A C 1
ATOM 632 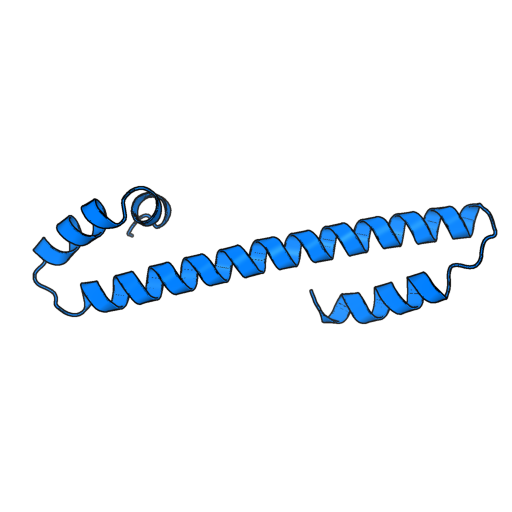O O . THR A 1 80 ? -3.977 -6.010 15.810 1.00 76.00 80 THR A O 1
ATOM 635 N N . SER A 1 81 ? -6.195 -5.858 15.560 1.00 70.00 81 SER A N 1
ATOM 636 C CA . SER A 1 81 ? -6.149 -5.333 14.185 1.00 70.00 81 SER A CA 1
ATOM 637 C C . SER A 1 81 ? -5.429 -3.978 14.073 1.00 70.00 81 SER A C 1
ATOM 639 O O . SER A 1 81 ? -4.949 -3.633 12.996 1.00 70.00 81 SER A O 1
ATOM 641 N N . GLY A 1 82 ? -5.332 -3.209 15.165 1.00 67.12 82 GLY A N 1
ATOM 642 C CA . GLY A 1 82 ? -4.604 -1.939 15.195 1.00 67.12 82 GLY A CA 1
ATOM 643 C C . GLY A 1 82 ? -3.091 -2.070 15.003 1.00 67.12 82 GLY A C 1
ATOM 644 O O . GLY A 1 82 ? -2.478 -1.102 14.567 1.00 67.12 82 GLY A O 1
ATOM 645 N N . ASP A 1 83 ? -2.519 -3.244 15.280 1.00 70.38 83 ASP A N 1
ATOM 646 C CA . ASP A 1 83 ? -1.082 -3.508 15.132 1.00 70.38 83 ASP A CA 1
ATOM 647 C C . ASP A 1 83 ? -0.714 -4.001 13.714 1.00 70.38 83 ASP A C 1
ATOM 649 O O . ASP A 1 83 ? 0.462 -4.047 13.357 1.00 70.38 83 ASP A O 1
ATOM 653 N N . GLU A 1 84 ? -1.711 -4.366 12.897 1.00 65.56 84 GLU A N 1
ATOM 654 C CA . GLU A 1 84 ? -1.538 -4.918 11.542 1.00 65.56 84 GLU A CA 1
ATOM 655 C C . GLU A 1 84 ? -1.670 -3.865 10.418 1.00 65.56 84 GLU A C 1
ATOM 657 O O . GLU A 1 84 ? -1.430 -4.186 9.251 1.00 65.56 84 GLU A O 1
ATOM 662 N N . VAL A 1 85 ? -2.042 -2.619 10.753 1.00 58.94 85 VAL A N 1
ATOM 663 C CA . VAL A 1 85 ? -2.210 -1.475 9.825 1.00 58.94 85 VAL A CA 1
ATOM 664 C C . VAL A 1 85 ? -1.056 -0.491 9.948 1.00 58.94 85 VAL A C 1
ATOM 666 O O . VAL A 1 85 ? -0.542 -0.073 8.884 1.00 58.94 85 VAL A O 1
#

Solvent-accessible surface area (backbone atoms only — not comparable to full-atom values): 4932 Å² total; per-residue (Å²): 136,84,62,66,66,55,43,69,77,37,47,66,65,45,46,57,61,53,52,73,68,73,48,80,64,56,61,64,50,50,54,52,50,53,50,51,53,49,52,53,51,53,51,50,52,51,45,52,47,54,52,50,51,50,53,50,52,52,52,49,40,55,49,30,56,73,73,72,43,92,38,64,73,57,54,53,50,51,58,60,54,63,78,78,105

pLDDT: mean 86.15, std 7.01, range [58.94, 95.69]